Protein AF-A0A820FN27-F1 (afdb_monomer_lite)

Structure (mmCIF, N/CA/C/O backbone):
data_AF-A0A820FN27-F1
#
_entry.id   AF-A0A820FN27-F1
#
loop_
_atom_site.group_PDB
_atom_site.id
_atom_site.type_symbol
_atom_site.label_atom_id
_atom_site.label_alt_id
_atom_site.label_comp_id
_atom_site.label_asym_id
_atom_site.label_entity_id
_atom_site.label_seq_id
_atom_site.pdbx_PDB_ins_code
_atom_site.Cartn_x
_atom_site.Cartn_y
_atom_site.Cartn_z
_atom_site.occupancy
_atom_site.B_iso_or_equiv
_atom_site.auth_seq_id
_atom_site.auth_comp_id
_atom_site.auth_asym_id
_atom_site.auth_atom_id
_atom_site.pdbx_PDB_model_num
ATOM 1 N N . MET A 1 1 ? -7.095 -5.572 11.439 1.00 80.44 1 MET A N 1
ATOM 2 C CA . MET A 1 1 ? -6.358 -5.572 10.168 1.00 80.44 1 MET A CA 1
ATOM 3 C C . MET A 1 1 ? -5.105 -4.765 10.382 1.00 80.44 1 MET A C 1
ATOM 5 O O . MET A 1 1 ? -5.218 -3.632 10.831 1.00 80.44 1 MET A O 1
ATOM 9 N N . PHE A 1 2 ? -3.961 -5.382 10.128 1.00 86.31 2 PHE A N 1
ATOM 10 C CA . PHE A 1 2 ? -2.667 -4.713 10.050 1.00 86.31 2 PHE A CA 1
ATOM 11 C C . PHE A 1 2 ? -2.407 -4.395 8.583 1.00 86.31 2 PHE A C 1
ATOM 13 O O . PHE A 1 2 ? -2.749 -5.221 7.738 1.00 86.31 2 PHE A O 1
ATOM 20 N N . SER A 1 3 ? -1.835 -3.243 8.272 1.00 86.31 3 SER A N 1
ATOM 21 C CA . SER A 1 3 ? -1.386 -2.913 6.919 1.00 86.31 3 SER A CA 1
ATOM 22 C C . SER A 1 3 ? -0.025 -2.248 6.962 1.00 86.31 3 SER A C 1
ATOM 24 O O . SER A 1 3 ? 0.293 -1.566 7.936 1.00 86.31 3 SER A O 1
ATOM 26 N N . ASP A 1 4 ? 0.753 -2.443 5.904 1.00 86.25 4 ASP A N 1
ATOM 27 C CA . ASP A 1 4 ? 2.044 -1.786 5.738 1.00 86.25 4 ASP A CA 1
ATOM 28 C C . ASP A 1 4 ? 2.377 -1.607 4.253 1.00 86.25 4 ASP A C 1
ATOM 30 O O . ASP A 1 4 ? 1.924 -2.371 3.390 1.00 86.25 4 ASP A O 1
ATOM 34 N N . GLU A 1 5 ? 3.212 -0.613 3.973 1.00 88.81 5 GLU A N 1
ATOM 35 C CA . GLU A 1 5 ? 3.747 -0.305 2.659 1.00 88.81 5 GLU A CA 1
ATOM 36 C C . GLU A 1 5 ? 5.192 -0.785 2.567 1.00 88.81 5 GLU A C 1
ATOM 38 O O . GLU A 1 5 ? 6.061 -0.432 3.366 1.00 88.81 5 GLU A O 1
ATOM 43 N N . LYS A 1 6 ? 5.502 -1.528 1.507 1.00 89.12 6 LYS A N 1
ATOM 44 C CA . LYS A 1 6 ? 6.869 -1.943 1.213 1.00 89.12 6 LYS A CA 1
ATOM 45 C C . LYS A 1 6 ? 7.317 -1.450 -0.143 1.00 89.12 6 LYS A C 1
ATOM 47 O O . L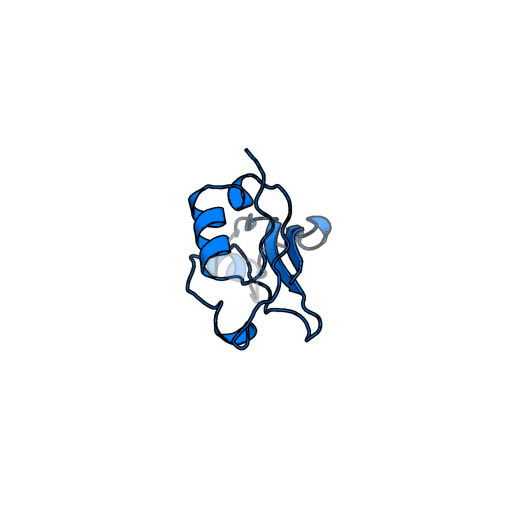YS A 1 6 ? 6.634 -1.619 -1.146 1.00 89.12 6 LYS A O 1
ATOM 52 N N . ILE A 1 7 ? 8.523 -0.895 -0.184 1.00 85.75 7 ILE A N 1
ATOM 53 C CA . ILE A 1 7 ? 9.218 -0.632 -1.438 1.00 85.75 7 ILE A CA 1
ATOM 54 C C . ILE A 1 7 ? 9.964 -1.903 -1.854 1.00 85.75 7 ILE A C 1
ATOM 56 O O . ILE A 1 7 ? 10.866 -2.372 -1.158 1.00 85.75 7 ILE A O 1
ATOM 60 N N . LEU A 1 8 ? 9.574 -2.458 -2.997 1.00 83.12 8 LEU A N 1
ATOM 61 C CA . LEU A 1 8 ? 10.242 -3.549 -3.688 1.00 83.12 8 LEU A CA 1
ATOM 62 C C . LEU A 1 8 ? 11.181 -2.959 -4.735 1.00 83.12 8 LEU A C 1
ATOM 64 O O . LEU A 1 8 ? 10.747 -2.515 -5.798 1.00 83.12 8 LEU A O 1
ATOM 68 N N . THR A 1 9 ? 12.473 -2.943 -4.423 1.00 75.56 9 THR A N 1
ATOM 69 C CA . THR A 1 9 ? 13.518 -2.464 -5.330 1.00 75.56 9 THR A CA 1
ATOM 70 C C . THR A 1 9 ? 14.110 -3.634 -6.109 1.00 75.56 9 THR A C 1
ATOM 72 O O . THR A 1 9 ? 14.633 -4.581 -5.520 1.00 75.56 9 THR A O 1
ATOM 75 N N . ARG A 1 10 ? 14.073 -3.570 -7.443 1.00 67.44 10 ARG A N 1
ATOM 76 C CA . ARG A 1 10 ? 14.821 -4.490 -8.302 1.00 67.44 10 ARG A CA 1
ATOM 77 C C . ARG A 1 10 ? 16.306 -4.236 -8.074 1.00 67.44 10 ARG A C 1
ATOM 79 O O . ARG A 1 10 ? 16.806 -3.152 -8.365 1.00 67.44 10 ARG A O 1
ATOM 86 N N . ASN A 1 11 ? 17.024 -5.238 -7.577 1.00 59.34 11 ASN A N 1
ATOM 87 C CA . ASN A 1 11 ? 18.476 -5.160 -7.484 1.00 59.34 11 ASN A CA 1
ATOM 88 C C . ASN A 1 11 ? 19.059 -5.001 -8.903 1.00 59.34 11 ASN A C 1
ATOM 90 O O . ASN A 1 11 ? 18.818 -5.839 -9.775 1.00 59.34 11 ASN A O 1
ATOM 94 N N . GLY A 1 12 ? 19.808 -3.917 -9.132 1.00 53.88 12 GLY A N 1
ATOM 95 C CA . GLY A 1 12 ? 20.396 -3.575 -10.431 1.00 53.88 12 GLY A CA 1
ATOM 96 C C . GLY A 1 12 ? 21.336 -4.644 -10.997 1.00 53.88 12 GLY A C 1
ATOM 97 O O . GLY A 1 12 ? 21.534 -4.692 -12.206 1.00 53.88 12 GLY A O 1
ATOM 98 N N . TYR A 1 13 ? 21.839 -5.556 -10.158 1.00 49.22 13 TYR A N 1
ATOM 99 C CA . TYR A 1 13 ? 22.634 -6.705 -10.603 1.00 49.22 13 TYR A CA 1
ATOM 100 C C . TYR A 1 13 ? 21.853 -7.720 -11.453 1.00 49.22 13 TYR A C 1
ATOM 102 O O . TYR A 1 13 ? 22.461 -8.423 -12.255 1.00 49.22 13 TYR A O 1
ATOM 110 N N . PHE A 1 14 ? 20.525 -7.812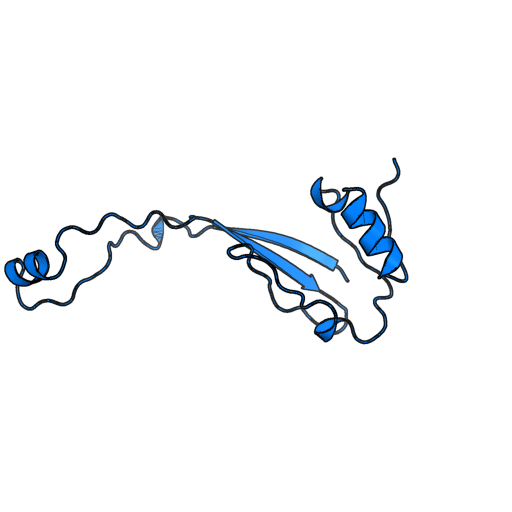 -11.306 1.00 46.03 14 PHE A N 1
ATOM 111 C CA . PHE A 1 14 ? 19.720 -8.874 -11.930 1.00 46.03 14 PHE A CA 1
ATOM 112 C C . PHE A 1 14 ? 19.074 -8.499 -13.265 1.00 46.03 14 PHE A C 1
ATOM 114 O O . PHE A 1 14 ? 18.400 -9.334 -13.862 1.00 46.03 14 PHE A O 1
ATOM 121 N N . ASN A 1 15 ? 19.302 -7.289 -13.779 1.00 50.03 15 ASN A N 1
ATOM 122 C CA . ASN A 1 15 ? 19.031 -7.033 -15.191 1.00 50.03 15 ASN A CA 1
ATOM 123 C C . ASN A 1 15 ? 20.052 -6.061 -15.805 1.00 50.03 15 ASN A C 1
ATOM 125 O O . ASN A 1 15 ? 19.763 -4.873 -15.961 1.00 50.03 15 ASN A O 1
ATOM 129 N N . PRO A 1 16 ? 21.247 -6.570 -16.145 1.00 51.25 16 PRO A N 1
ATOM 130 C CA . PRO A 1 16 ? 22.244 -5.845 -16.920 1.00 51.25 16 PRO A CA 1
ATOM 131 C C . PRO A 1 16 ? 21.992 -5.921 -18.437 1.00 51.25 16 PRO A C 1
ATOM 133 O O . PRO A 1 16 ? 22.853 -5.496 -19.204 1.00 51.25 16 PRO A O 1
ATOM 136 N N . LYS A 1 17 ? 20.883 -6.519 -18.899 1.00 55.62 17 LYS A N 1
ATOM 137 C CA . LYS A 1 17 ? 20.656 -6.760 -20.327 1.00 55.62 17 LYS A CA 1
ATOM 138 C C . LYS A 1 17 ? 19.667 -5.754 -20.903 1.00 55.62 17 LYS A C 1
ATOM 140 O O . LYS A 1 17 ? 18.582 -5.559 -20.366 1.00 55.62 17 LYS A O 1
ATOM 145 N N . ASN A 1 18 ? 20.079 -5.147 -22.013 1.00 56.97 18 ASN A N 1
ATOM 146 C CA . ASN A 1 18 ? 19.184 -4.449 -22.929 1.00 56.97 18 ASN A CA 1
ATOM 147 C C . ASN A 1 18 ? 18.143 -5.437 -23.478 1.00 56.97 18 ASN A C 1
ATOM 149 O O . ASN A 1 18 ? 18.362 -6.655 -23.436 1.00 56.97 18 ASN A O 1
ATOM 153 N N . ASP A 1 19 ? 17.052 -4.913 -24.029 1.00 62.41 19 ASP A N 1
ATOM 154 C CA . ASP A 1 19 ? 16.100 -5.723 -24.783 1.00 62.41 19 ASP A CA 1
ATOM 155 C C . ASP A 1 19 ? 16.819 -6.541 -25.861 1.00 62.41 19 ASP A C 1
ATOM 157 O O . ASP A 1 19 ? 17.754 -6.074 -26.520 1.00 62.41 19 ASP A O 1
ATOM 161 N N . VAL A 1 20 ? 16.414 -7.804 -26.001 1.00 66.00 20 VAL A N 1
ATOM 162 C CA . VAL A 1 20 ? 17.013 -8.735 -26.959 1.00 66.00 20 VAL A CA 1
ATOM 163 C C . VAL A 1 20 ? 16.112 -8.798 -28.183 1.00 66.00 20 VAL A C 1
ATOM 165 O O . VAL A 1 20 ? 14.992 -9.295 -28.102 1.00 66.00 20 VAL A O 1
ATOM 168 N N . VAL A 1 21 ? 16.618 -8.324 -29.319 1.00 66.69 21 VAL A N 1
ATOM 169 C CA . VAL A 1 21 ? 15.963 -8.487 -30.621 1.00 66.69 21 VAL A CA 1
ATOM 170 C C . VAL A 1 21 ? 16.455 -9.789 -31.248 1.00 66.69 21 VAL A C 1
ATOM 172 O O . VAL A 1 21 ? 17.658 -10.059 -31.271 1.00 66.69 21 VAL A O 1
ATOM 175 N N . TRP A 1 22 ? 15.531 -10.617 -31.732 1.00 71.06 22 TRP A N 1
ATOM 176 C CA . TRP A 1 22 ? 15.871 -11.837 -32.461 1.00 71.06 22 TRP A CA 1
ATOM 177 C C . TRP A 1 22 ? 16.081 -11.495 -33.939 1.00 71.06 22 TRP A C 1
ATOM 179 O O . TRP A 1 22 ? 15.169 -10.974 -34.578 1.00 71.06 22 TRP A O 1
ATOM 189 N N . ALA A 1 23 ? 17.283 -11.742 -34.460 1.00 81.44 23 ALA A N 1
ATOM 190 C CA . ALA A 1 23 ? 17.659 -11.426 -35.835 1.00 81.44 23 ALA A CA 1
ATOM 191 C C . ALA A 1 23 ? 18.745 -12.387 -36.342 1.00 81.44 23 ALA A C 1
ATOM 193 O 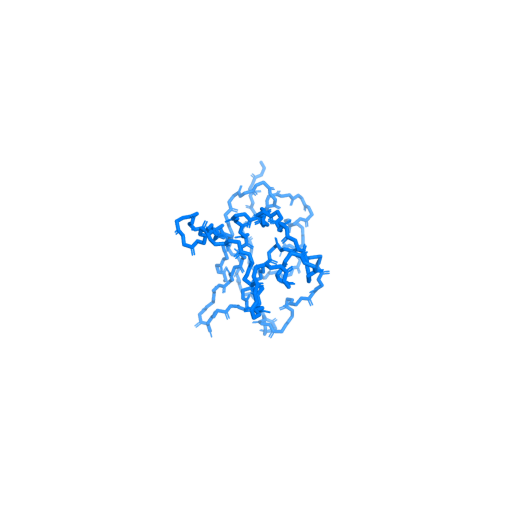O . ALA A 1 23 ? 19.616 -12.800 -35.572 1.00 81.44 23 ALA A O 1
ATOM 194 N N . ASP A 1 24 ? 18.713 -12.693 -37.640 1.00 86.44 24 ASP A N 1
ATOM 195 C CA . ASP A 1 24 ? 19.644 -13.628 -38.290 1.00 86.44 24 ASP A CA 1
ATOM 196 C C . ASP A 1 24 ? 21.031 -13.013 -38.549 1.00 86.44 24 ASP A C 1
ATOM 198 O O . ASP A 1 24 ? 22.026 -13.726 -38.696 1.00 86.44 24 ASP A O 1
ATOM 202 N N . SER A 1 25 ? 21.132 -11.680 -38.555 1.00 81.69 25 SER A N 1
ATOM 203 C CA . SER A 1 25 ? 22.403 -10.967 -38.654 1.00 81.69 25 SER A CA 1
ATOM 204 C C . SER A 1 25 ? 22.405 -9.649 -37.874 1.00 81.69 25 SER A C 1
ATOM 206 O O . SER A 1 25 ? 21.369 -9.090 -37.516 1.00 81.69 25 SER A O 1
ATOM 208 N N . ARG A 1 26 ? 23.606 -9.110 -37.620 1.00 74.44 26 ARG A N 1
ATOM 209 C CA . ARG A 1 26 ? 23.776 -7.803 -36.957 1.00 74.44 26 ARG A CA 1
ATOM 210 C C . ARG A 1 26 ? 23.237 -6.642 -37.797 1.00 74.44 26 ARG A C 1
ATOM 212 O O . ARG A 1 26 ? 22.853 -5.621 -37.238 1.00 74.44 26 ARG A O 1
ATOM 219 N N . TYR A 1 27 ? 23.245 -6.790 -39.120 1.00 81.75 27 TYR A N 1
ATOM 220 C CA . TYR A 1 27 ? 22.659 -5.812 -40.029 1.00 81.75 27 TYR A CA 1
ATOM 221 C C . TYR A 1 27 ? 21.134 -5.791 -39.867 1.00 81.75 27 TYR A C 1
ATOM 223 O O . TYR A 1 27 ? 20.569 -4.731 -39.610 1.00 81.75 27 TYR A O 1
ATOM 231 N N . ASP A 1 28 ? 20.508 -6.971 -39.857 1.00 82.12 28 ASP A N 1
ATOM 232 C CA . ASP A 1 28 ? 19.058 -7.118 -39.674 1.00 82.12 28 ASP A CA 1
ATOM 233 C C . ASP A 1 28 ? 18.606 -6.645 -38.286 1.00 82.12 28 ASP A C 1
ATOM 235 O O . ASP A 1 28 ? 17.574 -5.996 -38.154 1.00 82.12 28 ASP A O 1
ATOM 239 N N . ALA A 1 29 ? 19.413 -6.889 -37.246 1.00 77.75 29 ALA A N 1
ATOM 240 C CA . ALA A 1 29 ? 19.153 -6.380 -35.898 1.00 77.75 29 ALA A CA 1
ATOM 241 C C . ALA A 1 29 ? 19.143 -4.840 -35.837 1.00 77.75 29 ALA A C 1
ATOM 243 O O . ALA A 1 29 ? 18.344 -4.248 -35.112 1.00 77.75 29 ALA A O 1
ATOM 244 N N . ASN A 1 30 ? 20.028 -4.183 -36.594 1.00 78.00 30 ASN A N 1
ATOM 245 C CA . ASN A 1 30 ? 20.100 -2.725 -36.634 1.00 78.00 30 ASN A CA 1
ATOM 246 C C . ASN A 1 30 ? 18.935 -2.109 -37.424 1.00 78.00 30 ASN A C 1
ATOM 248 O O . ASN A 1 30 ? 18.418 -1.077 -37.008 1.00 78.00 30 ASN A O 1
ATOM 252 N N . GLU A 1 31 ? 18.508 -2.741 -38.521 1.00 79.44 31 GLU A N 1
ATOM 253 C CA . GLU A 1 31 ? 17.329 -2.333 -39.305 1.00 79.44 31 GLU A CA 1
ATOM 254 C C . GLU A 1 31 ? 16.013 -2.555 -38.536 1.00 79.44 31 GLU A C 1
ATOM 256 O O . GLU A 1 31 ? 15.098 -1.740 -38.625 1.00 79.44 31 GLU A O 1
ATOM 261 N N . ALA A 1 32 ? 15.916 -3.623 -37.734 1.00 70.56 32 ALA A N 1
ATOM 262 C CA . ALA A 1 32 ? 14.699 -3.992 -37.005 1.00 70.56 32 ALA A CA 1
ATOM 263 C C . ALA A 1 32 ? 14.388 -3.121 -35.768 1.00 70.56 32 ALA A C 1
ATOM 265 O O . ALA A 1 32 ? 13.301 -3.238 -35.202 1.00 70.56 32 ALA A O 1
ATOM 266 N N . GLY A 1 33 ? 15.309 -2.256 -35.331 1.00 65.12 33 GLY A N 1
ATOM 267 C CA . GLY A 1 33 ? 15.095 -1.416 -34.144 1.00 65.12 33 GLY A CA 1
ATOM 268 C C . GLY A 1 33 ? 16.324 -0.662 -33.635 1.00 65.12 33 GLY A C 1
ATOM 269 O O . GLY A 1 33 ? 16.177 0.342 -32.940 1.00 65.12 33 GLY A O 1
ATOM 270 N N . GLY A 1 34 ? 17.533 -1.079 -34.026 1.00 67.31 34 GLY A N 1
ATOM 271 C CA . GLY A 1 34 ? 18.767 -0.362 -33.699 1.00 67.31 34 GLY A CA 1
ATOM 272 C C . GLY A 1 34 ? 19.175 -0.463 -32.224 1.00 67.31 34 GLY A C 1
ATOM 273 O O . GLY A 1 34 ? 18.850 -1.415 -31.517 1.00 67.31 34 GLY A O 1
ATOM 274 N N . TYR A 1 35 ? 19.956 0.516 -31.753 1.00 58.91 35 TYR A N 1
ATOM 275 C CA . TYR A 1 35 ? 20.337 0.613 -30.342 1.00 58.91 35 TYR A CA 1
ATOM 276 C C . TYR A 1 35 ? 19.132 1.037 -29.498 1.00 58.91 35 TYR A C 1
ATOM 278 O O . TYR A 1 35 ? 18.686 2.179 -29.580 1.00 58.91 35 TYR A O 1
ATOM 286 N N . HIS A 1 36 ? 18.650 0.137 -28.644 1.00 56.81 36 HIS A N 1
ATOM 287 C CA . HIS A 1 36 ? 17.642 0.456 -27.639 1.00 56.81 36 HIS A CA 1
ATOM 288 C C . HIS A 1 36 ? 18.299 1.112 -26.417 1.00 56.81 36 HIS A C 1
ATOM 290 O O . HIS A 1 36 ? 19.310 0.621 -25.902 1.00 56.81 36 HIS A O 1
ATOM 296 N N . GLU A 1 37 ? 17.734 2.228 -25.952 1.00 52.62 37 GLU A N 1
ATOM 297 C CA . GLU A 1 37 ? 18.117 2.812 -24.668 1.00 52.62 37 GLU A CA 1
ATOM 298 C C . GLU A 1 37 ? 17.827 1.809 -23.548 1.00 52.62 37 GLU A C 1
ATOM 300 O O . GLU A 1 37 ? 16.819 1.106 -23.568 1.00 52.62 37 GLU A O 1
ATOM 305 N N . THR A 1 38 ? 18.702 1.735 -22.544 1.00 54.22 38 THR A N 1
ATOM 306 C CA . THR A 1 38 ? 18.409 0.937 -21.355 1.00 54.22 38 THR A CA 1
ATOM 307 C C . THR A 1 38 ? 17.162 1.508 -20.689 1.00 54.22 38 THR A C 1
ATOM 309 O O . THR A 1 38 ? 17.205 2.630 -20.176 1.00 54.22 38 THR A O 1
ATOM 312 N N . GLU A 1 39 ? 16.063 0.750 -20.665 1.00 51.38 39 GLU A N 1
ATOM 313 C CA . GLU A 1 39 ? 14.854 1.177 -19.971 1.00 51.38 39 GLU A CA 1
ATOM 314 C C . GLU A 1 39 ? 15.166 1.375 -18.482 1.00 51.38 39 GLU A C 1
ATOM 316 O O . GLU A 1 39 ? 15.295 0.433 -17.689 1.00 51.38 39 GLU A O 1
ATOM 321 N N . LYS A 1 40 ? 15.283 2.643 -18.079 1.00 51.97 40 LYS A N 1
ATOM 322 C CA . LYS A 1 40 ? 15.282 3.057 -16.677 1.00 51.97 40 LYS A CA 1
ATOM 323 C C . LYS A 1 40 ? 13.846 2.992 -16.164 1.00 51.97 40 LYS A C 1
ATOM 325 O O . LYS A 1 40 ? 13.223 4.014 -15.889 1.00 51.97 40 LYS A O 1
ATOM 330 N N . PHE A 1 41 ? 13.308 1.782 -16.040 1.00 51.12 41 PHE A N 1
ATOM 331 C CA . PHE A 1 41 ? 12.092 1.554 -15.263 1.00 51.12 41 PHE A CA 1
ATOM 332 C C . PHE A 1 41 ? 12.270 2.113 -13.848 1.00 51.12 41 PHE A C 1
ATOM 334 O O . PHE A 1 41 ? 13.409 2.168 -13.363 1.00 51.12 41 PHE A O 1
ATOM 341 N N . PRO A 1 42 ? 11.188 2.491 -13.138 1.00 53.12 42 PRO A N 1
ATOM 342 C CA . PRO A 1 42 ? 11.308 2.770 -11.720 1.00 53.12 42 PRO A CA 1
ATOM 343 C C . PRO A 1 42 ? 11.936 1.538 -11.066 1.00 53.12 42 PRO A C 1
ATOM 345 O O . PRO A 1 42 ? 11.353 0.458 -11.029 1.00 53.12 42 PRO A O 1
ATOM 348 N N . VAL A 1 43 ? 13.168 1.701 -10.576 1.00 68.12 43 VAL A N 1
ATOM 349 C CA . VAL A 1 43 ? 13.968 0.629 -9.961 1.00 68.12 43 VAL A CA 1
ATOM 350 C C . VAL A 1 43 ? 13.252 0.082 -8.720 1.00 68.12 43 VAL A C 1
ATOM 352 O O . VAL A 1 43 ? 13.629 -0.955 -8.196 1.00 68.12 43 VAL A O 1
ATOM 355 N N . SER A 1 44 ? 12.200 0.765 -8.259 1.00 72.38 44 SER A N 1
ATOM 356 C CA . SER A 1 44 ? 11.422 0.454 -7.074 1.00 72.38 44 SER A CA 1
ATOM 357 C C . SER A 1 44 ? 9.920 0.613 -7.306 1.00 72.38 44 SER A C 1
ATOM 359 O O . SER A 1 44 ? 9.484 1.608 -7.880 1.00 72.38 44 SER A O 1
ATOM 361 N N . LEU A 1 45 ? 9.133 -0.331 -6.795 1.00 79.25 45 LEU A N 1
ATOM 362 C CA . LEU A 1 45 ? 7.672 -0.280 -6.743 1.00 79.25 45 LEU A CA 1
ATOM 363 C C . LEU A 1 45 ? 7.228 -0.301 -5.285 1.00 79.25 45 LEU A C 1
ATOM 365 O O . LEU A 1 45 ? 7.702 -1.132 -4.518 1.00 79.25 45 LEU A O 1
ATOM 369 N N . MET A 1 46 ? 6.312 0.581 -4.896 1.00 83.19 46 MET A N 1
ATOM 370 C CA . MET A 1 46 ? 5.661 0.470 -3.594 1.00 83.19 46 MET A CA 1
ATOM 371 C C . MET A 1 46 ? 4.474 -0.487 -3.715 1.00 83.19 46 MET A C 1
ATOM 373 O O . MET A 1 46 ? 3.699 -0.402 -4.670 1.00 83.19 46 MET A O 1
ATOM 377 N N . VAL A 1 47 ? 4.330 -1.382 -2.749 1.00 86.94 47 VAL A N 1
ATOM 378 C CA . VAL A 1 47 ? 3.181 -2.268 -2.586 1.00 86.94 47 VAL A CA 1
ATOM 379 C C . VAL A 1 47 ? 2.598 -2.056 -1.194 1.00 86.94 47 VAL A C 1
ATOM 381 O O . VAL A 1 47 ? 3.362 -1.943 -0.241 1.00 86.94 47 VAL A O 1
ATOM 384 N N . THR A 1 48 ? 1.277 -1.992 -1.065 1.00 87.69 48 THR A N 1
ATOM 385 C CA . THR A 1 48 ? 0.599 -2.105 0.236 1.00 87.69 48 THR A CA 1
ATOM 386 C C . THR A 1 48 ? -0.107 -3.450 0.320 1.00 87.69 48 THR A C 1
ATOM 388 O O . THR A 1 48 ? -0.603 -3.975 -0.685 1.00 87.69 48 THR A O 1
ATOM 391 N N . LEU A 1 49 ? -0.107 -4.036 1.511 1.00 87.88 49 LEU A N 1
ATOM 392 C CA . LEU A 1 49 ? -0.796 -5.283 1.803 1.00 87.88 49 LEU A CA 1
ATOM 393 C C . LEU A 1 49 ? -1.390 -5.211 3.209 1.00 87.88 49 LEU A C 1
ATOM 395 O O . LEU A 1 49 ? -0.745 -4.764 4.155 1.00 87.88 49 LEU A O 1
ATOM 399 N N . GLY A 1 50 ? -2.625 -5.681 3.342 1.00 86.69 50 GLY A N 1
ATOM 400 C CA . GLY A 1 50 ? -3.315 -5.864 4.606 1.00 86.69 50 GLY A CA 1
ATOM 401 C C . GLY A 1 50 ? -3.31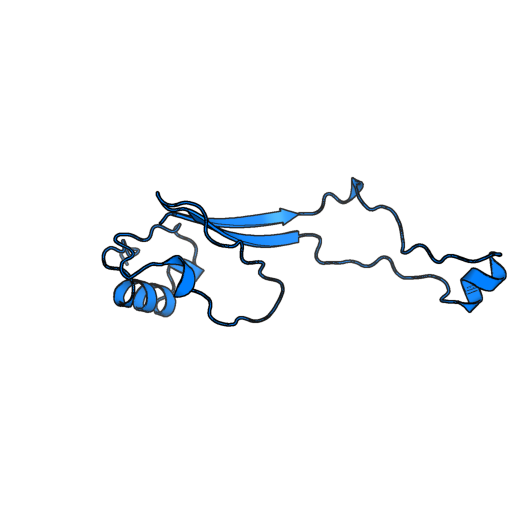3 -7.327 5.044 1.00 86.69 50 GLY A C 1
ATOM 402 O O . GLY A 1 50 ? -3.457 -8.242 4.238 1.00 86.69 50 GLY A O 1
ATOM 403 N N . ALA A 1 51 ? -3.198 -7.561 6.345 1.00 86.56 51 ALA A N 1
ATOM 404 C CA . ALA A 1 51 ? -3.322 -8.870 6.966 1.00 86.56 51 ALA A CA 1
ATOM 405 C C . ALA A 1 51 ? -4.422 -8.861 8.034 1.00 86.56 51 ALA A C 1
ATOM 407 O O . ALA A 1 51 ? -4.559 -7.942 8.855 1.00 86.56 51 ALA A O 1
ATOM 408 N N . THR A 1 52 ? -5.216 -9.924 8.041 1.00 83.81 52 THR A N 1
ATOM 409 C CA . THR A 1 52 ? -6.260 -10.188 9.031 1.00 83.81 52 THR A CA 1
ATOM 410 C C . THR A 1 52 ? -6.129 -11.615 9.553 1.00 83.81 52 THR A C 1
ATOM 412 O O . THR A 1 52 ? -5.383 -12.423 9.007 1.00 83.81 52 THR A O 1
ATOM 415 N N . TRP A 1 53 ? -6.895 -11.952 10.591 1.00 80.62 53 TRP A N 1
ATOM 416 C CA . TRP A 1 53 ? -6.971 -13.330 11.085 1.00 80.62 53 TRP A CA 1
ATOM 417 C C . TRP A 1 53 ? -7.507 -14.325 10.033 1.00 80.62 53 TRP A C 1
ATOM 419 O O . TRP A 1 53 ? -7.228 -15.513 10.135 1.00 80.62 53 TRP A O 1
ATOM 429 N N . ASN A 1 54 ? -8.231 -13.835 9.017 1.00 80.62 54 ASN A N 1
ATOM 430 C CA . ASN A 1 54 ? -8.790 -14.623 7.913 1.00 80.62 54 ASN A CA 1
ATOM 431 C C . ASN A 1 54 ? -7.846 -14.769 6.711 1.00 80.62 54 ASN A C 1
ATOM 433 O O . ASN A 1 54 ? -8.198 -15.442 5.746 1.00 80.62 54 ASN A O 1
ATOM 437 N N . GLY A 1 55 ? -6.676 -14.127 6.737 1.00 83.06 55 GLY A N 1
ATOM 438 C CA . GLY A 1 55 ? -5.727 -14.134 5.627 1.00 83.06 55 GLY A CA 1
ATOM 439 C C . GLY A 1 55 ? -5.324 -12.738 5.161 1.00 83.06 55 GLY A C 1
ATOM 440 O O . GLY A 1 55 ? -5.531 -11.736 5.856 1.00 83.06 55 GLY A O 1
ATOM 441 N N . LEU A 1 56 ? -4.702 -12.701 3.983 1.00 83.81 56 LEU A N 1
ATOM 442 C CA . LEU A 1 56 ? -4.104 -11.511 3.379 1.00 83.81 56 LEU A CA 1
ATOM 443 C C . LEU A 1 56 ? -5.073 -10.840 2.398 1.00 83.81 56 LEU A C 1
ATOM 445 O O . LEU A 1 56 ? -5.876 -11.514 1.753 1.00 83.81 56 LEU A O 1
ATOM 449 N N . THR A 1 57 ? -4.975 -9.519 2.264 1.00 81.12 57 THR A N 1
ATOM 450 C CA . THR A 1 57 ? -5.600 -8.782 1.163 1.00 81.12 57 THR A CA 1
ATOM 451 C C . THR A 1 57 ? -4.833 -9.026 -0.131 1.00 81.12 57 THR A C 1
ATOM 453 O O . THR A 1 57 ? -3.672 -9.442 -0.118 1.00 81.12 57 THR A O 1
ATOM 456 N N . GLU A 1 58 ? -5.453 -8.700 -1.261 1.00 81.19 58 GLU A N 1
ATOM 457 C CA . GLU A 1 58 ? -4.703 -8.592 -2.508 1.00 81.19 58 GLU A CA 1
ATOM 458 C C . GLU A 1 58 ? -3.637 -7.486 -2.377 1.00 81.19 58 GLU A C 1
ATOM 460 O O . GLU A 1 58 ? -3.915 -6.431 -1.792 1.00 81.19 58 GLU A O 1
ATOM 465 N N . PRO A 1 59 ? -2.399 -7.731 -2.849 1.00 83.19 59 PRO A N 1
ATOM 466 C CA . PRO A 1 59 ? -1.351 -6.723 -2.842 1.00 83.19 59 PRO A CA 1
ATOM 467 C C . PRO A 1 59 ? -1.703 -5.609 -3.825 1.00 83.19 59 PRO A C 1
ATOM 469 O O . PRO A 1 59 ? -2.017 -5.868 -4.988 1.00 83.19 59 PRO A O 1
ATOM 472 N N . TYR A 1 60 ? -1.587 -4.362 -3.381 1.00 78.69 60 TYR A N 1
ATOM 473 C CA . TYR A 1 60 ? -1.845 -3.204 -4.224 1.00 78.69 60 TYR A CA 1
ATOM 474 C C . TYR A 1 60 ? -0.541 -2.497 -4.590 1.00 78.69 60 TYR A C 1
ATOM 476 O O . TYR A 1 60 ? 0.175 -2.007 -3.720 1.00 78.69 60 TYR A O 1
ATOM 484 N N . PHE A 1 61 ? -0.236 -2.427 -5.888 1.00 81.00 61 PHE A N 1
ATOM 485 C CA . PHE A 1 61 ? 0.990 -1.819 -6.409 1.00 81.00 61 PHE A CA 1
ATOM 486 C C . PHE A 1 61 ? 0.755 -0.356 -6.809 1.00 81.00 61 PHE A C 1
ATOM 488 O O . PHE A 1 61 ? -0.015 -0.062 -7.728 1.00 81.00 61 PHE A O 1
ATOM 495 N N . PHE A 1 62 ? 1.479 0.576 -6.187 1.00 70.06 62 PHE A N 1
ATOM 496 C CA . PHE A 1 62 ? 1.425 2.007 -6.504 1.00 70.06 62 PHE A CA 1
ATOM 497 C C . PHE A 1 62 ? 2.219 2.314 -7.786 1.00 70.06 62 PHE A C 1
ATOM 499 O O . PHE A 1 62 ? 3.281 2.930 -7.755 1.00 70.06 62 PHE A O 1
ATOM 506 N N . CYS A 1 63 ? 1.716 1.852 -8.933 1.00 53.12 63 CYS A N 1
ATOM 507 C CA . CYS A 1 63 ? 2.287 2.133 -10.258 1.00 53.12 63 CYS A CA 1
ATOM 508 C C . CYS A 1 63 ? 1.264 2.753 -11.232 1.00 53.12 63 CYS A C 1
ATOM 510 O O . CYS A 1 63 ? 1.636 3.331 -12.252 1.00 53.12 63 CYS A O 1
ATOM 512 N N . ARG A 1 64 ? -0.041 2.685 -10.925 1.00 39.31 64 ARG A N 1
ATOM 513 C CA . ARG A 1 64 ? -1.118 3.203 -11.783 1.00 39.31 64 ARG A CA 1
ATOM 514 C C . ARG A 1 64 ? -2.297 3.729 -10.952 1.00 39.31 64 ARG A C 1
ATOM 516 O O . ARG A 1 64 ? -2.486 3.323 -9.810 1.00 39.31 64 ARG A O 1
ATOM 523 N N . ARG A 1 65 ? -3.039 4.687 -11.529 1.00 36.44 65 ARG A N 1
ATOM 524 C CA . ARG A 1 65 ? -4.178 5.407 -10.918 1.00 36.44 65 ARG A CA 1
ATOM 525 C C . ARG A 1 65 ? -5.221 4.470 -10.291 1.00 36.44 65 ARG A C 1
ATOM 527 O O . ARG A 1 65 ? -5.510 3.409 -10.829 1.00 36.44 65 ARG A O 1
ATOM 534 N N . MET A 1 66 ? -5.812 4.958 -9.200 1.00 42.41 66 MET A N 1
ATOM 535 C CA . MET A 1 66 ? -6.740 4.249 -8.317 1.00 42.41 66 MET A CA 1
ATOM 536 C C . MET A 1 66 ? -8.076 3.878 -8.970 1.00 42.41 66 MET A C 1
ATOM 538 O O . MET A 1 66 ? -8.677 4.703 -9.663 1.00 42.41 66 MET A O 1
ATOM 542 N N . LYS A 1 67 ? -8.587 2.686 -8.638 1.00 39.50 67 LYS A N 1
ATOM 543 C CA . LYS A 1 67 ? -10.026 2.409 -8.573 1.00 39.50 67 LYS A CA 1
ATOM 544 C C . LYS A 1 67 ? -10.324 1.374 -7.476 1.00 39.50 67 LYS A C 1
ATOM 546 O O . LYS A 1 67 ? -9.748 0.299 -7.463 1.00 39.50 67 LYS A O 1
ATOM 551 N N . GLU A 1 68 ? -11.169 1.821 -6.553 1.00 51.19 68 GLU A N 1
ATOM 552 C CA . GLU A 1 68 ? -11.917 1.176 -5.462 1.00 51.19 68 GLU A CA 1
ATOM 553 C C . GLU A 1 68 ? -11.969 -0.368 -5.429 1.00 51.19 68 GLU A C 1
ATOM 555 O O . GLU A 1 68 ? -12.636 -0.984 -6.253 1.00 51.19 68 GLU A O 1
ATOM 560 N N . GLU A 1 69 ? -11.356 -0.985 -4.406 1.00 49.06 69 GLU A N 1
ATOM 561 C CA . GLU A 1 69 ? -11.473 -2.436 -4.146 1.00 49.06 69 GLU A CA 1
ATOM 562 C C . GLU A 1 69 ? -11.463 -2.787 -2.640 1.00 49.06 69 GLU A C 1
ATOM 564 O O . GLU A 1 69 ? -10.981 -3.834 -2.216 1.00 49.06 69 GLU A O 1
ATOM 569 N N . GLY A 1 70 ? -11.997 -1.898 -1.793 1.00 45.38 70 GLY A N 1
ATOM 570 C CA . GLY A 1 70 ? -12.102 -2.159 -0.352 1.00 45.38 70 GLY A CA 1
ATOM 571 C C . GLY A 1 70 ? -13.163 -3.214 -0.016 1.00 45.38 70 GLY A C 1
ATOM 572 O O . GLY A 1 70 ? -12.902 -4.179 0.696 1.00 45.38 70 GLY A O 1
ATOM 573 N N . ASP A 1 71 ? -14.364 -3.090 -0.573 1.00 47.12 71 ASP A N 1
ATOM 574 C CA . ASP A 1 71 ? -15.538 -3.803 -0.048 1.00 47.12 71 ASP A CA 1
ATOM 575 C C . ASP A 1 71 ? -15.478 -5.338 -0.173 1.00 47.12 71 ASP A C 1
ATOM 577 O O . ASP A 1 71 ? -16.088 -6.047 0.631 1.00 47.12 71 ASP A O 1
ATOM 581 N N . ARG A 1 72 ? -14.710 -5.881 -1.130 1.00 47.94 72 ARG A N 1
ATOM 582 C CA . ARG A 1 72 ? -14.662 -7.327 -1.419 1.00 47.94 72 ARG A CA 1
ATOM 583 C C . ARG A 1 72 ? -13.956 -8.148 -0.335 1.00 47.94 72 ARG A C 1
ATOM 585 O O . ARG A 1 72 ? -14.328 -9.293 -0.098 1.00 47.94 72 ARG A O 1
ATOM 592 N N . LEU A 1 73 ? -12.944 -7.582 0.322 1.00 48.38 73 LEU A N 1
ATOM 593 C CA . LEU A 1 73 ? -12.100 -8.296 1.293 1.00 48.38 73 LEU A CA 1
ATOM 594 C C . LEU A 1 73 ? -12.567 -8.116 2.746 1.00 48.38 73 LEU A C 1
ATOM 596 O O . LEU A 1 73 ? -12.128 -8.847 3.633 1.00 48.38 73 LEU A O 1
ATOM 600 N N . PHE A 1 74 ? -13.462 -7.157 3.003 1.00 55.75 74 PHE A N 1
ATOM 601 C CA . PHE A 1 74 ? -13.738 -6.659 4.355 1.00 55.75 74 PHE A CA 1
ATOM 602 C C . PHE A 1 74 ? -15.020 -7.165 5.011 1.00 55.75 74 PHE A C 1
ATOM 604 O O . PHE A 1 74 ? -15.312 -6.731 6.125 1.00 55.75 74 PHE A O 1
ATOM 611 N N . GL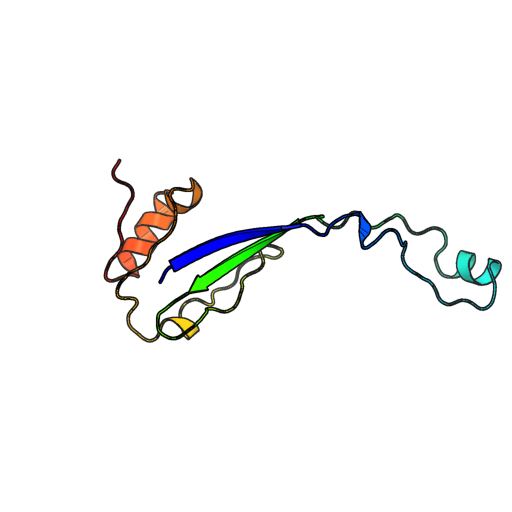Y A 1 75 ? -15.739 -8.095 4.366 1.00 47.12 75 GLY A N 1
ATOM 612 C CA . GLY A 1 75 ? -16.815 -8.903 4.952 1.00 47.12 75 GLY A CA 1
ATOM 613 C C . GLY A 1 75 ? -17.565 -8.224 6.101 1.00 47.12 75 GLY A C 1
ATOM 614 O O . GLY A 1 75 ? -17.300 -8.525 7.254 1.00 47.12 75 GLY A O 1
ATOM 615 N N . HIS A 1 76 ? -18.466 -7.293 5.788 1.00 54.25 76 HIS A N 1
ATOM 616 C CA . HIS A 1 76 ? -19.361 -6.538 6.681 1.00 54.25 76 HIS A CA 1
ATOM 617 C C . HIS A 1 76 ? -18.825 -5.864 7.968 1.00 54.25 76 HIS A C 1
ATOM 619 O O . HIS A 1 76 ? -19.504 -4.943 8.414 1.00 54.25 76 HIS A O 1
ATOM 625 N N . LYS A 1 77 ? -17.680 -6.220 8.573 1.00 54.22 77 LYS A N 1
ATOM 626 C CA . LYS A 1 77 ? -17.143 -5.565 9.784 1.00 54.22 77 LYS A CA 1
ATOM 627 C C . LYS A 1 77 ? -15.629 -5.728 9.943 1.00 54.22 77 LYS A C 1
ATOM 629 O O . LYS A 1 77 ? -15.150 -6.725 10.490 1.00 54.22 77 LYS A O 1
ATOM 634 N N . ILE A 1 78 ? -14.874 -4.676 9.623 1.00 60.50 78 ILE A N 1
ATOM 635 C CA . ILE A 1 78 ? -13.545 -4.489 10.214 1.00 60.50 78 ILE A CA 1
ATOM 636 C C . ILE A 1 78 ? -13.734 -4.004 11.652 1.00 60.50 78 ILE A C 1
ATOM 638 O O . ILE A 1 78 ? -14.065 -2.848 11.903 1.00 60.50 78 ILE A O 1
ATOM 642 N N . ARG A 1 79 ? -13.457 -4.898 12.604 1.00 69.44 79 ARG A N 1
ATOM 643 C CA . ARG A 1 79 ? -13.481 -4.595 14.043 1.00 69.44 79 ARG A CA 1
ATOM 644 C C . ARG A 1 79 ? -12.294 -3.771 14.533 1.00 69.44 79 ARG A C 1
ATOM 646 O O . ARG A 1 79 ? -12.241 -3.501 15.719 1.00 69.44 79 ARG A O 1
ATOM 653 N N . GLY A 1 80 ? -11.315 -3.473 13.679 1.00 77.00 80 GLY A N 1
ATOM 654 C CA . GLY A 1 80 ? -10.071 -2.805 14.059 1.00 77.00 80 GLY A CA 1
ATOM 655 C C . GLY A 1 80 ? -9.118 -2.625 12.887 1.00 77.00 80 GLY A C 1
ATOM 656 O O . GLY A 1 80 ? -8.764 -3.616 12.243 1.00 77.00 80 GLY A O 1
ATOM 657 N N . PHE A 1 81 ? -8.685 -1.393 12.625 1.00 82.56 81 PHE A N 1
ATOM 658 C CA . PHE A 1 81 ? -7.660 -1.069 11.628 1.00 82.56 81 PHE A CA 1
ATOM 659 C C . PHE A 1 81 ? -6.428 -0.452 12.297 1.00 82.56 81 PHE A C 1
ATOM 661 O O . PHE A 1 81 ? -6.551 0.515 13.050 1.00 82.56 81 PHE A O 1
ATOM 668 N N . GLN A 1 82 ? -5.257 -1.032 12.033 1.00 83.50 82 GLN A N 1
ATOM 669 C CA . GLN A 1 82 ? -3.962 -0.556 12.504 1.00 83.50 82 GLN A CA 1
ATOM 670 C C . GLN A 1 82 ? -3.084 -0.233 11.293 1.00 83.50 82 GLN A C 1
ATOM 672 O O . GLN A 1 82 ? -2.955 -1.046 10.382 1.00 83.50 82 GLN A O 1
ATOM 677 N N . GLN A 1 83 ? -2.497 0.960 11.334 1.00 84.12 83 GLN A N 1
ATOM 678 C CA . GLN A 1 83 ? -1.518 1.490 10.388 1.00 84.12 83 GLN A CA 1
ATOM 679 C C . GLN A 1 83 ? -0.433 2.238 11.179 1.00 84.12 83 GLN A C 1
ATOM 681 O O . GLN A 1 83 ? -0.609 2.502 12.376 1.00 84.12 83 GLN A O 1
ATOM 686 N N . ASP A 1 84 ? 0.687 2.555 10.536 1.00 84.00 84 ASP A N 1
ATOM 687 C CA . ASP A 1 84 ? 1.777 3.311 11.153 1.00 84.00 84 ASP A CA 1
ATOM 688 C C . ASP A 1 84 ? 1.462 4.823 11.284 1.00 84.00 84 ASP A C 1
ATOM 690 O O . ASP A 1 84 ? 0.357 5.301 11.013 1.00 84.00 84 ASP A O 1
ATOM 694 N N . GLY A 1 85 ? 2.451 5.595 11.742 1.00 84.44 85 GLY A N 1
ATOM 695 C CA . GLY A 1 85 ? 2.340 7.042 11.934 1.00 84.44 85 GLY A CA 1
ATOM 696 C C . GLY A 1 85 ? 2.716 7.900 10.720 1.00 84.44 85 GLY A C 1
ATOM 697 O O . GLY A 1 85 ? 3.005 9.084 10.931 1.00 84.44 85 GLY A O 1
ATOM 698 N N . ALA A 1 86 ? 2.773 7.347 9.501 1.00 83.44 86 ALA A N 1
ATOM 699 C CA . ALA A 1 86 ? 3.207 8.075 8.309 1.00 83.44 86 ALA A CA 1
ATOM 700 C C . ALA A 1 86 ? 2.321 9.295 8.001 1.00 83.44 86 ALA A C 1
ATOM 702 O O . ALA A 1 86 ? 1.115 9.309 8.256 1.00 83.44 86 ALA A O 1
ATOM 703 N N . ASN A 1 87 ? 2.912 10.333 7.397 1.00 84.94 87 ASN A N 1
ATOM 704 C CA . ASN A 1 87 ? 2.224 11.609 7.163 1.00 84.94 87 ASN A CA 1
ATOM 705 C C . ASN A 1 87 ? 0.903 11.442 6.390 1.00 84.94 87 ASN A C 1
ATOM 707 O O . ASN A 1 87 ? -0.102 12.032 6.781 1.00 84.94 87 ASN A O 1
ATOM 711 N N . CYS A 1 88 ? 0.880 10.599 5.351 1.00 83.06 88 CYS A N 1
ATOM 712 C CA . CYS A 1 88 ? -0.321 10.307 4.561 1.00 83.06 88 CYS A CA 1
ATOM 713 C C . CYS A 1 88 ? -1.419 9.597 5.364 1.00 83.06 88 CYS A C 1
ATOM 715 O O . CYS A 1 88 ? -2.597 9.874 5.155 1.00 83.06 88 CYS A O 1
ATOM 717 N N . HIS A 1 89 ? -1.050 8.740 6.316 1.00 82.75 89 HIS A N 1
ATOM 718 C CA . HIS A 1 89 ? -1.992 8.047 7.198 1.00 82.75 89 HIS A CA 1
ATOM 719 C C . HIS A 1 89 ? -2.587 8.989 8.236 1.00 82.75 89 HIS A C 1
ATOM 721 O O . HIS A 1 89 ? -3.740 8.841 8.635 1.00 82.75 89 HIS A O 1
ATOM 727 N N . THR A 1 90 ? -1.818 9.991 8.654 1.00 86.44 90 THR A N 1
ATOM 728 C CA . THR A 1 90 ? -2.229 10.990 9.649 1.00 86.44 90 THR A CA 1
ATOM 729 C C . THR A 1 90 ? -2.961 12.194 9.053 1.00 86.44 90 THR A C 1
ATOM 731 O O . THR A 1 90 ? -3.413 13.061 9.803 1.00 86.44 90 THR A O 1
ATOM 734 N N . ASP A 1 91 ? -3.110 12.250 7.726 1.00 87.62 91 ASP A N 1
ATOM 735 C CA . ASP A 1 91 ? -3.862 13.305 7.050 1.00 87.62 91 ASP A CA 1
ATOM 736 C C . ASP A 1 91 ? -5.323 13.342 7.523 1.00 87.62 91 ASP A C 1
ATOM 738 O O . ASP A 1 91 ? -5.965 12.311 7.742 1.00 87.62 91 ASP A O 1
ATOM 742 N N . GLY A 1 92 ? -5.879 14.549 7.649 1.00 85.19 92 GLY A N 1
ATOM 743 C CA . GLY A 1 92 ? -7.228 14.745 8.177 1.00 85.19 92 GLY A CA 1
ATOM 744 C C . GLY A 1 92 ? -8.312 14.025 7.370 1.00 85.19 92 GLY A C 1
ATOM 745 O O . GLY A 1 92 ? -9.258 13.503 7.962 1.00 85.19 92 GLY A O 1
ATOM 746 N N . LYS A 1 93 ? -8.180 13.946 6.038 1.00 85.75 93 LYS A N 1
ATOM 747 C CA . LYS A 1 93 ? -9.151 13.247 5.182 1.00 85.75 93 LYS A CA 1
ATOM 748 C C . LYS A 1 93 ? -9.040 11.737 5.343 1.00 85.75 93 LYS A C 1
ATOM 750 O O . LYS A 1 93 ? -10.068 11.074 5.464 1.00 85.75 93 LYS A O 1
ATOM 755 N N . ALA A 1 94 ? -7.817 11.210 5.390 1.00 83.12 94 ALA A N 1
ATOM 756 C CA . ALA A 1 94 ? -7.569 9.786 5.607 1.00 83.12 94 ALA A CA 1
ATOM 757 C C . ALA A 1 94 ? -8.103 9.335 6.976 1.00 83.12 94 ALA A C 1
ATOM 759 O O . ALA A 1 94 ? -8.868 8.374 7.069 1.00 83.12 94 ALA A O 1
ATOM 760 N N . GLN A 1 95 ? -7.793 10.091 8.031 1.00 86.94 95 GLN A N 1
ATOM 761 C CA . GLN A 1 95 ? -8.269 9.846 9.393 1.00 86.94 95 GLN A CA 1
ATOM 762 C C . GLN A 1 95 ? -9.800 9.920 9.490 1.00 86.94 95 GLN A C 1
ATOM 764 O O . GLN A 1 95 ? -10.416 9.069 10.132 1.00 86.94 95 GLN A O 1
ATOM 769 N N . LEU A 1 96 ? -10.435 10.905 8.840 1.00 87.50 96 LEU A N 1
ATOM 770 C CA . LEU A 1 96 ? -11.896 11.030 8.805 1.00 87.50 96 LEU A CA 1
ATOM 771 C C . LEU A 1 96 ? -12.550 9.846 8.085 1.00 87.50 96 LEU A C 1
ATOM 773 O O . LEU A 1 96 ? -13.554 9.317 8.563 1.00 87.50 96 LEU A O 1
ATOM 777 N N . TRP A 1 97 ? -11.977 9.412 6.960 1.00 85.75 97 TRP A N 1
ATOM 778 C CA . TRP A 1 97 ? -12.459 8.240 6.236 1.00 85.75 97 TRP A CA 1
ATOM 779 C C . TRP A 1 97 ? -12.357 6.981 7.106 1.00 85.75 97 TRP A C 1
ATOM 781 O O . TRP A 1 97 ? -13.349 6.271 7.249 1.00 85.75 97 TRP A O 1
ATOM 791 N N . CYS A 1 98 ? -11.222 6.760 7.777 1.00 84.06 98 CYS A N 1
ATOM 792 C CA . CYS A 1 98 ? -11.020 5.611 8.666 1.00 84.06 98 CYS A CA 1
ATOM 793 C C . CYS A 1 98 ? -12.026 5.586 9.826 1.00 84.06 98 CYS A C 1
ATOM 795 O O . CYS A 1 98 ? -12.636 4.555 10.090 1.00 84.06 98 CYS A O 1
ATOM 797 N N . ARG A 1 99 ? -12.270 6.735 10.473 1.00 85.00 99 ARG A N 1
ATOM 798 C CA . ARG A 1 99 ? -13.268 6.862 11.554 1.00 85.00 99 ARG A CA 1
ATOM 799 C C . ARG A 1 99 ? -14.691 6.529 11.106 1.00 85.00 99 ARG A C 1
ATOM 801 O O . ARG A 1 99 ? -15.492 6.097 11.924 1.00 85.00 99 ARG A O 1
ATOM 808 N N . LYS A 1 100 ? -15.022 6.777 9.836 1.00 84.75 100 LYS A N 1
ATOM 809 C CA . LYS A 1 100 ? -16.357 6.514 9.286 1.00 84.75 100 LYS A CA 1
ATOM 810 C C . LYS A 1 100 ? -16.559 5.045 8.897 1.00 84.75 100 LYS A C 1
ATOM 812 O O . LYS A 1 100 ? -17.693 4.581 8.925 1.00 84.75 100 LYS A O 1
ATOM 817 N N . HIS A 1 101 ? -15.492 4.345 8.511 1.00 81.50 101 HIS A N 1
ATOM 818 C CA . HIS A 1 101 ? -15.589 3.007 7.912 1.00 81.50 101 HIS A CA 1
ATOM 819 C C . HIS A 1 101 ? -15.115 1.868 8.828 1.00 81.50 101 HIS A C 1
ATOM 821 O O . HIS A 1 101 ? -15.382 0.709 8.516 1.00 81.50 101 HIS A O 1
ATOM 827 N N . PHE A 1 102 ? -14.446 2.157 9.950 1.00 80.88 102 PHE A N 1
ATOM 828 C CA . PHE A 1 102 ? -13.957 1.134 10.881 1.00 80.88 102 PHE A CA 1
ATOM 829 C C . PHE A 1 102 ? -14.597 1.258 12.267 1.00 80.88 102 PHE A C 1
ATOM 831 O O . PHE A 1 102 ? -14.627 2.343 12.842 1.00 80.88 102 PHE A O 1
ATOM 838 N N . ASP A 1 103 ? -15.033 0.125 12.833 1.00 80.88 103 ASP A N 1
ATOM 839 C CA . ASP A 1 103 ? -15.649 0.064 14.171 1.00 80.88 103 ASP A CA 1
ATOM 840 C C . ASP A 1 103 ? -14.654 0.443 15.285 1.00 80.88 103 ASP A C 1
ATOM 842 O O . ASP A 1 103 ? -15.034 0.970 16.329 1.00 80.88 103 ASP A O 1
ATOM 846 N N . PHE A 1 104 ? -13.366 0.169 15.064 1.00 80.94 104 PHE A N 1
ATOM 847 C CA . PHE A 1 104 ? -12.276 0.546 15.956 1.00 80.94 104 PHE A CA 1
ATOM 848 C C . PHE A 1 104 ? -11.116 1.083 15.125 1.00 80.94 104 PHE A C 1
ATOM 850 O O . PHE A 1 104 ? -10.581 0.419 14.232 1.00 80.94 104 PHE A O 1
ATOM 857 N N . PHE A 1 105 ? -10.723 2.305 15.437 1.00 83.06 105 PHE A N 1
ATOM 858 C CA . PHE A 1 105 ? -9.633 3.000 14.787 1.00 83.06 105 PHE A CA 1
ATOM 859 C C . PHE A 1 105 ? -8.926 3.839 15.840 1.00 83.06 105 PHE A C 1
ATOM 861 O O . PHE A 1 105 ? -9.584 4.577 16.572 1.00 83.06 105 PHE A O 1
ATOM 868 N N . ILE A 1 106 ? -7.603 3.712 15.924 1.00 80.31 106 ILE A N 1
ATOM 869 C CA . ILE A 1 106 ? -6.782 4.506 16.837 1.00 80.31 106 ILE A CA 1
ATOM 870 C C . ILE A 1 106 ? -6.259 5.700 16.032 1.00 80.31 106 ILE A C 1
ATOM 872 O O . ILE A 1 106 ? -5.332 5.532 15.236 1.00 80.31 106 ILE A O 1
ATOM 876 N N . PRO A 1 107 ? -6.862 6.894 16.164 1.00 76.25 107 PRO A N 1
ATOM 877 C CA . PRO A 1 107 ? -6.353 8.070 15.486 1.00 76.25 107 PRO A CA 1
ATOM 878 C C . PRO A 1 107 ? -5.040 8.522 16.125 1.00 76.25 107 PRO A C 1
ATOM 880 O O . PRO A 1 107 ? -4.799 8.292 17.309 1.00 76.25 107 PRO A O 1
ATOM 883 N N . LYS A 1 108 ? -4.220 9.252 15.367 1.00 70.50 108 LYS A N 1
ATOM 884 C CA . LYS A 1 108 ? -3.131 10.021 15.975 1.00 70.50 108 LYS A CA 1
ATOM 885 C C . LYS A 1 108 ? -3.754 11.191 16.738 1.00 70.50 108 LYS A C 1
ATOM 887 O O . LYS A 1 108 ? -4.466 11.999 16.136 1.00 70.50 108 LYS A O 1
ATOM 892 N N . GLU A 1 109 ? -3.543 11.249 18.050 1.00 65.69 109 GLU A N 1
ATOM 893 C CA . GLU A 1 109 ? -3.898 12.429 18.842 1.00 65.69 109 GLU A CA 1
ATOM 894 C C . GLU A 1 109 ? -3.097 13.631 18.321 1.00 65.69 109 GLU A C 1
ATOM 896 O O . GLU A 1 109 ? -1.920 13.498 17.970 1.00 65.69 109 GLU A O 1
ATOM 901 N N . LYS A 1 110 ? -3.776 14.772 18.171 1.00 53.16 110 LYS A N 1
ATOM 902 C CA . LYS A 1 110 ? -3.130 16.051 17.863 1.00 53.16 110 LYS A CA 1
ATOM 903 C C . LYS A 1 110 ? -2.621 16.684 19.142 1.00 53.16 110 LYS 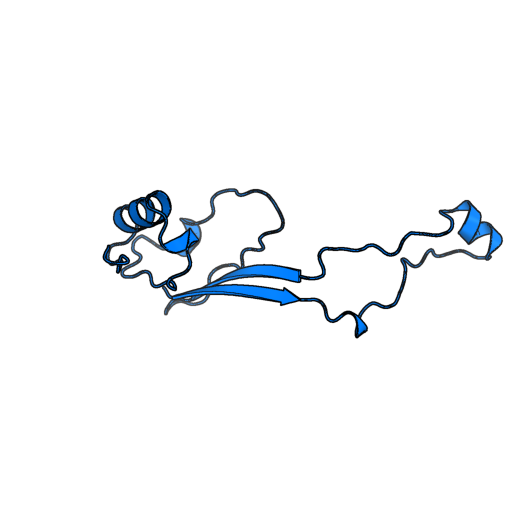A C 1
ATOM 905 O O . LYS A 1 110 ? -3.393 16.652 20.124 1.00 53.16 110 LYS A O 1
#

Organism: NCBI:txid392030

pLDDT: mean 71.51, std 14.95, range [36.44, 89.12]

Radius of gyration: 21.73 Å; chains: 1; bounding box: 43×31×59 Å

InterPro domains:
  IPR036397 Ribonuclease H superfamily [G3DSA:3.30.420.10] (1-107)

Secondary structure (DSSP, 8-state):
-EEEEEEEEPPGGG--PPP----SSHHHHHHTT-S-------SEEEEEEEEETTEEPPPEETTS------TTTSTT----BB----TTTTSHHHHHHHHHH-SSB-PPP-

Sequence (110 aa):
MFSDEKILTRNGYFNPKNDVVWADSRYDANEAGGYHETEKFPVSLMVTLGATWNGLTEPYFFCRRMKEEGDRLFGHKIRGFQQDGANCHTDGKAQLWCRKHFDFFIPKEK

Foldseek 3Di:
DEKDKDKDFQDPVPDPDDDDDDDPDPVRVCVVPRDDDRPPDVRIWMWMKDADPVGIDDIDIPPDDDDDDPPPPQPPADQEYDDDPDPVCQDPVNQVVCVVHHNDYDHPDD